Protein AF-A0A4R2FAD6-F1 (afdb_monomer_lite)

Organism: NCBI:txid552357

Foldseek 3Di:
DPPPPPDCPDPVLLQVLLCCCVPVVDDLVVSCVVSVHDSVSNVVSVVQVVCVVVVNDD

InterPro domains:
  IPR002514 Transposase IS3/IS911family [PF01527] (8-56)
  IPR009057 Homedomain-like superfamily [SSF46689] (6-52)

pLDDT: mean 82.79, std 14.07, range [37.44, 92.5]

Sequence (58 aa):
MTKKKGPNFSPEFRLETAQLVVDQGYTNREAAEAMGVGYSTLGKWVKQLREERAGKTP

Radius of gyration: 11.86 Å; chains: 1; bounding box: 37×18×28 Å

Structure (mmCIF, N/CA/C/O backbone):
data_AF-A0A4R2FAD6-F1
#
_entry.id   AF-A0A4R2FAD6-F1
#
loop_
_atom_site.group_PDB
_atom_site.id
_atom_site.type_symbol
_atom_site.label_atom_id
_atom_site.label_alt_id
_atom_site.label_comp_id
_atom_site.label_asym_id
_atom_site.label_entity_id
_atom_site.label_seq_id
_atom_site.pdbx_PDB_ins_code
_atom_site.Cartn_x
_atom_site.Cartn_y
_atom_site.Cartn_z
_atom_site.occupancy
_atom_site.B_iso_or_equiv
_atom_site.auth_seq_id
_atom_site.auth_comp_id
_atom_site.auth_asym_id
_atom_site.auth_atom_id
_atom_site.pdbx_PDB_model_num
ATOM 1 N N . MET A 1 1 ? 26.809 -8.666 7.404 1.00 37.44 1 MET A N 1
ATOM 2 C CA . MET A 1 1 ? 25.743 -9.039 6.447 1.00 37.44 1 MET A CA 1
ATOM 3 C C . MET A 1 1 ? 25.114 -7.768 5.890 1.00 37.44 1 MET A C 1
ATOM 5 O O . MET A 1 1 ? 24.329 -7.130 6.579 1.00 37.44 1 MET A O 1
ATOM 9 N N . THR A 1 2 ? 25.502 -7.332 4.693 1.00 47.69 2 THR A N 1
ATOM 10 C CA . THR A 1 2 ? 24.934 -6.137 4.053 1.00 47.69 2 THR A CA 1
ATOM 11 C C . THR A 1 2 ? 23.546 -6.479 3.515 1.00 47.69 2 THR A C 1
ATOM 13 O O . THR A 1 2 ? 23.389 -7.171 2.511 1.00 47.69 2 THR A O 1
ATOM 16 N N . LYS A 1 3 ? 22.510 -6.061 4.248 1.00 54.34 3 LYS A N 1
ATOM 17 C CA . LYS A 1 3 ? 21.104 -6.254 3.878 1.00 54.34 3 LYS A CA 1
ATOM 18 C C . LYS A 1 3 ? 20.882 -5.491 2.569 1.00 54.34 3 LYS A C 1
ATOM 20 O O . LYS A 1 3 ? 20.855 -4.264 2.588 1.00 54.34 3 LYS A O 1
ATOM 25 N N . LYS A 1 4 ? 20.828 -6.205 1.434 1.00 49.25 4 LYS A N 1
ATOM 26 C CA . LYS A 1 4 ? 20.558 -5.630 0.106 1.00 49.25 4 LYS A CA 1
ATOM 27 C C . LYS A 1 4 ? 19.307 -4.761 0.223 1.00 49.25 4 LYS A C 1
ATOM 29 O O . LYS A 1 4 ? 18.208 -5.277 0.414 1.00 49.25 4 LYS A O 1
ATOM 34 N N . LYS A 1 5 ? 19.507 -3.443 0.201 1.00 55.81 5 LYS A N 1
ATOM 35 C CA . LYS A 1 5 ? 18.443 -2.445 0.233 1.00 55.81 5 LYS A CA 1
ATOM 36 C C . LYS A 1 5 ? 17.707 -2.639 -1.090 1.00 55.81 5 LYS A C 1
ATOM 38 O O . LYS A 1 5 ? 18.293 -2.419 -2.145 1.00 55.81 5 LYS A O 1
ATOM 43 N N . GLY A 1 6 ? 16.513 -3.232 -1.032 1.00 56.97 6 GLY A N 1
ATOM 44 C CA . GLY A 1 6 ? 15.697 -3.482 -2.220 1.00 56.97 6 GLY A CA 1
ATOM 45 C C . GLY A 1 6 ? 15.440 -2.183 -2.995 1.00 56.97 6 GLY A C 1
ATOM 46 O O . GLY A 1 6 ? 15.751 -1.107 -2.477 1.00 56.97 6 GLY A O 1
ATOM 47 N N . PRO A 1 7 ? 14.883 -2.263 -4.216 1.00 58.06 7 PRO A N 1
ATOM 48 C CA . PRO A 1 7 ? 14.522 -1.078 -4.990 1.00 58.06 7 PRO A CA 1
ATOM 49 C C . PRO A 1 7 ? 13.777 -0.085 -4.092 1.00 58.06 7 PRO A C 1
ATOM 51 O O . PRO A 1 7 ? 12.810 -0.441 -3.414 1.00 58.06 7 PRO A O 1
ATOM 54 N N . ASN A 1 8 ? 14.320 1.129 -4.008 1.00 65.69 8 ASN A N 1
ATOM 55 C CA . ASN A 1 8 ? 13.917 2.146 -3.048 1.00 65.69 8 ASN A CA 1
ATOM 56 C C . ASN A 1 8 ? 12.649 2.837 -3.567 1.00 65.69 8 ASN A C 1
ATOM 58 O O . ASN A 1 8 ? 12.696 3.988 -3.984 1.00 65.69 8 ASN A O 1
ATOM 62 N N . PHE A 1 9 ? 11.536 2.100 -3.617 1.00 76.94 9 PHE A N 1
ATOM 63 C CA . PHE A 1 9 ? 10.234 2.679 -3.927 1.00 76.94 9 PHE A CA 1
ATOM 64 C C . PHE A 1 9 ? 9.902 3.734 -2.875 1.00 76.94 9 PHE A C 1
ATOM 66 O O . PHE A 1 9 ? 10.008 3.463 -1.672 1.00 76.94 9 PHE A O 1
ATOM 73 N N . SER A 1 10 ? 9.505 4.921 -3.331 1.00 83.56 10 SER A N 1
ATOM 74 C CA . SER A 1 10 ? 9.108 6.013 -2.449 1.00 83.56 10 SER A CA 1
ATOM 75 C C . SER A 1 10 ? 7.966 5.564 -1.533 1.00 83.56 10 SER A C 1
ATOM 77 O O . SER A 1 10 ? 7.088 4.820 -1.981 1.00 83.56 10 SER A O 1
ATOM 79 N N . PRO A 1 11 ? 7.940 5.991 -0.260 1.00 83.50 11 PRO A N 1
ATOM 80 C CA . PRO A 1 11 ? 6.829 5.698 0.641 1.00 83.50 11 PRO A CA 1
ATOM 81 C C . PRO A 1 11 ? 5.471 6.089 0.046 1.00 83.50 11 PRO A 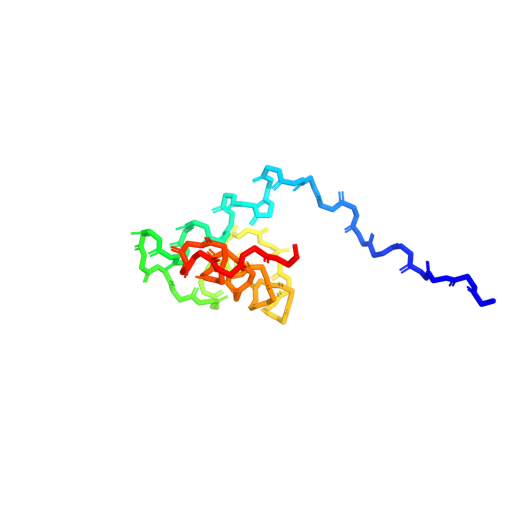C 1
ATOM 83 O O . PRO A 1 11 ? 4.520 5.323 0.180 1.00 83.50 11 PRO A O 1
ATOM 86 N N . GLU A 1 12 ? 5.407 7.210 -0.682 1.00 87.25 12 GLU A N 1
ATOM 87 C CA . GLU A 1 12 ? 4.187 7.665 -1.364 1.00 87.25 12 GLU A CA 1
ATOM 88 C C . GLU A 1 12 ? 3.737 6.668 -2.433 1.00 87.25 12 GLU A C 1
ATOM 90 O O . GLU A 1 12 ? 2.583 6.260 -2.449 1.00 87.25 12 GLU A O 1
ATOM 95 N N . PHE A 1 13 ? 4.665 6.184 -3.262 1.00 88.31 13 PHE A N 1
ATOM 96 C CA . PHE A 1 13 ? 4.372 5.203 -4.308 1.00 88.31 13 PHE A CA 1
ATOM 97 C C . PHE A 1 13 ? 3.868 3.872 -3.732 1.00 88.31 13 PHE A C 1
ATOM 99 O O . PHE A 1 13 ? 2.943 3.249 -4.258 1.00 88.31 13 PHE A O 1
ATOM 106 N N . ARG A 1 14 ? 4.459 3.430 -2.613 1.00 89.00 14 ARG A N 1
ATOM 107 C CA . ARG A 1 14 ? 4.015 2.223 -1.901 1.00 89.00 14 ARG A CA 1
ATOM 108 C C . ARG A 1 14 ? 2.593 2.377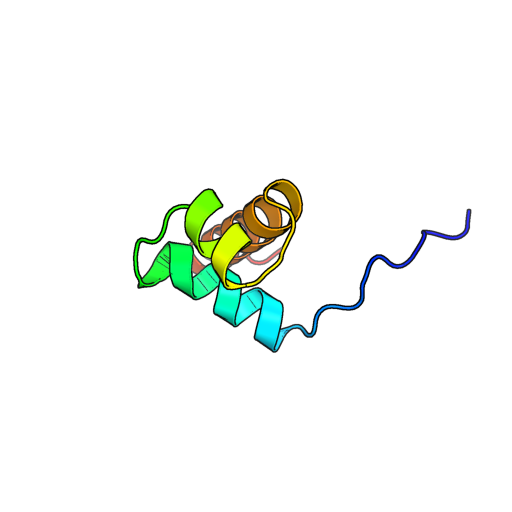 -1.377 1.00 89.00 14 ARG A C 1
ATOM 110 O O . ARG A 1 14 ? 1.809 1.434 -1.488 1.00 89.00 14 ARG A O 1
ATOM 117 N N . LEU A 1 15 ? 2.297 3.539 -0.795 1.00 89.25 15 LEU A N 1
ATOM 118 C CA . LEU A 1 15 ? 0.987 3.866 -0.253 1.00 89.25 15 LEU A CA 1
ATOM 119 C C . LEU A 1 15 ? -0.049 3.935 -1.374 1.00 89.25 15 LEU A C 1
ATOM 121 O O . LEU A 1 15 ? -1.038 3.218 -1.303 1.00 89.25 15 LEU A O 1
ATOM 125 N N . GLU A 1 16 ? 0.224 4.692 -2.436 1.00 90.75 16 GLU A N 1
ATOM 126 C CA . GLU A 1 16 ? -0.657 4.839 -3.597 1.00 90.75 16 GLU A CA 1
ATOM 127 C C . GLU A 1 16 ? -1.006 3.475 -4.207 1.00 90.75 16 GLU A C 1
ATOM 129 O O . GLU A 1 16 ? -2.180 3.130 -4.342 1.00 90.75 16 GLU A O 1
ATOM 134 N N . THR A 1 17 ? 0.000 2.632 -4.461 1.00 92.06 17 THR A N 1
ATOM 135 C CA . THR A 1 17 ? -0.221 1.287 -5.019 1.00 92.06 17 THR A CA 1
ATOM 136 C C . THR A 1 17 ? -1.063 0.411 -4.081 1.00 92.06 17 THR A C 1
ATOM 138 O O . THR A 1 17 ? -1.940 -0.331 -4.525 1.00 92.06 17 THR A O 1
ATOM 141 N N . ALA A 1 18 ? -0.819 0.475 -2.769 1.00 91.25 18 ALA A N 1
ATOM 142 C CA . ALA A 1 18 ? -1.597 -0.282 -1.791 1.00 91.25 18 ALA A CA 1
ATOM 143 C C . ALA A 1 18 ? -3.033 0.257 -1.648 1.00 91.25 18 ALA A C 1
ATOM 145 O O . ALA A 1 18 ? -3.961 -0.531 -1.459 1.00 91.25 18 ALA A O 1
ATOM 146 N N . GLN A 1 19 ? -3.236 1.568 -1.788 1.00 92.06 19 GLN A N 1
ATOM 147 C CA . GLN A 1 19 ? -4.554 2.199 -1.786 1.00 92.06 19 GLN A CA 1
ATOM 148 C C . GLN A 1 19 ? -5.390 1.789 -2.998 1.00 92.06 19 GLN A C 1
ATOM 150 O O . GLN A 1 19 ? -6.584 1.562 -2.839 1.00 92.06 19 GLN A O 1
ATOM 155 N N . LEU A 1 20 ? -4.797 1.579 -4.178 1.00 92.06 20 LEU A N 1
ATOM 156 C CA . LEU A 1 20 ? -5.536 1.033 -5.329 1.00 92.06 20 LEU A CA 1
ATOM 157 C C . LEU A 1 20 ? -6.231 -0.294 -4.984 1.00 92.06 20 LEU A C 1
ATOM 159 O O . LEU A 1 20 ? -7.382 -0.522 -5.346 1.00 92.06 20 LEU A O 1
ATOM 163 N N . VAL A 1 21 ? -5.562 -1.158 -4.223 1.00 91.81 21 VAL A N 1
ATOM 164 C CA . VAL A 1 21 ? -6.134 -2.441 -3.799 1.00 91.81 21 VAL A CA 1
ATOM 165 C C . VAL A 1 21 ? -7.144 -2.268 -2.664 1.00 91.81 21 VAL A C 1
ATOM 167 O O . VAL A 1 21 ? -8.207 -2.885 -2.678 1.00 91.81 21 VAL A O 1
ATOM 170 N N . VAL A 1 22 ? -6.804 -1.482 -1.638 1.00 89.19 22 VAL A N 1
ATOM 171 C CA . VAL A 1 22 ? -7.621 -1.392 -0.417 1.00 89.19 22 VAL A CA 1
ATOM 172 C C . VAL A 1 22 ? -8.835 -0.476 -0.597 1.00 89.19 22 VAL A C 1
ATOM 174 O O . VAL A 1 22 ? -9.910 -0.822 -0.115 1.00 89.19 22 VAL A O 1
ATOM 177 N N . ASP A 1 23 ? -8.668 0.662 -1.272 1.00 88.94 23 ASP A N 1
ATOM 178 C CA . ASP A 1 23 ? -9.711 1.675 -1.481 1.00 88.94 23 ASP A CA 1
ATOM 179 C C . ASP A 1 23 ? -10.463 1.474 -2.791 1.00 88.94 23 ASP A C 1
ATOM 181 O O . ASP A 1 23 ? -11.689 1.529 -2.806 1.00 88.94 23 ASP A O 1
ATOM 185 N N . GLN A 1 24 ? -9.741 1.237 -3.892 1.00 88.44 24 GLN A N 1
ATOM 186 C CA . GLN A 1 24 ? -10.364 1.133 -5.217 1.00 88.44 24 GLN A CA 1
ATOM 187 C C . GLN A 1 24 ? -10.796 -0.295 -5.583 1.00 88.44 24 GLN A C 1
ATOM 189 O O . GLN A 1 24 ? -11.406 -0.501 -6.628 1.00 88.44 24 GLN A O 1
ATOM 194 N N . GLY A 1 25 ? -10.504 -1.284 -4.733 1.00 88.06 25 GLY A N 1
ATOM 195 C CA . GLY A 1 25 ? -10.938 -2.669 -4.926 1.00 88.06 25 GLY A CA 1
ATOM 196 C C . GLY A 1 25 ? -10.212 -3.421 -6.044 1.00 88.06 25 GLY A C 1
ATOM 197 O O . GLY A 1 25 ? -10.676 -4.486 -6.447 1.00 88.06 25 GLY A O 1
ATOM 198 N N . TYR A 1 26 ? -9.078 -2.906 -6.532 1.00 91.50 26 TYR A N 1
ATOM 199 C CA . TYR A 1 26 ? -8.249 -3.623 -7.501 1.00 91.50 26 TYR A CA 1
ATOM 200 C C . TYR A 1 26 ? -7.717 -4.918 -6.897 1.00 91.50 26 TYR A C 1
ATOM 202 O O . TYR A 1 26 ? -7.401 -4.994 -5.706 1.00 91.50 26 TYR A O 1
ATOM 210 N N . THR A 1 27 ? -7.525 -5.940 -7.728 1.00 90.19 27 THR A N 1
ATOM 211 C CA . THR A 1 27 ? -6.797 -7.120 -7.268 1.00 90.19 27 THR A CA 1
ATOM 212 C C . THR A 1 27 ? -5.304 -6.815 -7.137 1.00 90.19 27 THR A C 1
ATOM 214 O O . THR A 1 27 ? -4.734 -6.001 -7.866 1.00 90.19 27 THR A O 1
ATOM 217 N N . ASN A 1 28 ? -4.622 -7.539 -6.243 1.00 89.25 28 ASN A N 1
ATOM 218 C CA . ASN A 1 28 ? -3.162 -7.463 -6.104 1.00 89.25 28 ASN A CA 1
ATOM 219 C C . ASN A 1 28 ? -2.424 -7.710 -7.429 1.00 89.25 28 ASN A C 1
ATOM 221 O O . ASN A 1 28 ? -1.278 -7.304 -7.569 1.00 89.25 28 ASN A O 1
ATOM 225 N N . ARG A 1 29 ? -3.029 -8.429 -8.378 1.00 91.00 29 ARG A N 1
ATOM 226 C CA . ARG A 1 29 ? -2.417 -8.701 -9.678 1.00 91.00 29 ARG A CA 1
ATOM 227 C C . ARG A 1 29 ? -2.557 -7.506 -10.612 1.00 91.00 29 ARG A C 1
ATOM 229 O O . ARG A 1 29 ? -1.556 -7.084 -11.172 1.00 91.00 29 ARG A O 1
ATOM 236 N N . GLU A 1 30 ? -3.753 -6.938 -10.714 1.00 91.12 30 GLU A N 1
ATOM 237 C CA . GLU A 1 30 ? -4.010 -5.771 -11.563 1.00 91.12 30 GLU A CA 1
ATOM 238 C C . GLU A 1 30 ? -3.228 -4.548 -11.091 1.00 91.12 30 GLU A C 1
ATOM 240 O O . GLU A 1 30 ? -2.559 -3.906 -11.890 1.00 91.12 30 GLU A O 1
ATOM 245 N N . ALA A 1 31 ? -3.233 -4.262 -9.788 1.00 91.69 31 ALA A N 1
ATOM 246 C CA . ALA A 1 31 ? -2.469 -3.141 -9.246 1.00 91.69 31 ALA A CA 1
ATOM 247 C C . ALA A 1 31 ? -0.949 -3.357 -9.380 1.00 91.69 31 ALA A C 1
ATOM 249 O O . ALA A 1 31 ? -0.203 -2.400 -9.582 1.00 91.69 31 ALA A O 1
ATOM 250 N N . ALA A 1 32 ? -0.481 -4.609 -9.314 1.00 91.12 32 ALA A N 1
ATOM 251 C CA . ALA A 1 32 ? 0.922 -4.934 -9.547 1.00 91.12 32 ALA A CA 1
ATOM 252 C C . ALA A 1 32 ? 1.330 -4.714 -11.008 1.00 91.12 32 ALA A C 1
ATOM 254 O O . ALA A 1 32 ? 2.382 -4.136 -11.269 1.00 91.12 32 ALA A O 1
ATOM 255 N N . GLU A 1 33 ? 0.491 -5.143 -11.947 1.00 91.19 33 GLU A N 1
ATOM 256 C CA . GLU A 1 33 ? 0.716 -4.977 -13.381 1.00 91.19 33 GLU A CA 1
ATOM 257 C C . GLU A 1 33 ? 0.630 -3.504 -13.801 1.00 91.19 33 GLU A C 1
ATOM 259 O O . GLU A 1 33 ? 1.532 -3.008 -14.470 1.00 91.19 33 GLU A O 1
ATOM 264 N N . ALA A 1 34 ? -0.385 -2.780 -13.318 1.00 88.94 34 ALA A N 1
ATOM 265 C CA . ALA A 1 34 ? -0.595 -1.363 -13.609 1.00 88.94 34 ALA A CA 1
ATOM 266 C C . ALA A 1 34 ? 0.548 -0.474 -13.095 1.00 88.94 34 ALA A C 1
ATOM 268 O O . ALA A 1 34 ? 0.978 0.442 -13.791 1.00 88.94 34 ALA A O 1
ATOM 269 N N . MET A 1 35 ? 1.065 -0.761 -11.896 1.00 89.00 35 MET A N 1
ATOM 270 C CA . MET A 1 35 ? 2.141 0.025 -11.277 1.00 89.00 35 MET A CA 1
ATOM 271 C C . MET A 1 35 ? 3.539 -0.554 -11.545 1.00 89.00 35 MET A C 1
ATOM 273 O O . MET A 1 35 ? 4.533 -0.026 -11.050 1.00 89.00 35 MET A O 1
ATOM 277 N N . GLY A 1 36 ? 3.646 -1.649 -12.304 1.00 89.06 36 GLY A N 1
ATOM 278 C CA . GLY A 1 36 ? 4.926 -2.289 -12.624 1.00 89.06 36 GLY A CA 1
ATOM 279 C C . GLY A 1 36 ? 5.679 -2.828 -11.400 1.00 89.06 36 GLY A C 1
ATOM 280 O O . GLY A 1 36 ? 6.912 -2.852 -11.386 1.00 89.06 36 GLY A O 1
ATOM 281 N N . VAL A 1 37 ? 4.965 -3.250 -10.353 1.00 88.50 37 VAL A N 1
ATOM 282 C CA . VAL A 1 37 ? 5.560 -3.808 -9.129 1.00 88.50 37 VAL A CA 1
ATOM 283 C C . VAL A 1 37 ? 5.405 -5.321 -9.063 1.00 88.50 37 VAL A C 1
ATOM 285 O O . VAL A 1 37 ? 4.464 -5.910 -9.579 1.00 88.50 37 VAL A O 1
ATOM 288 N N . GLY A 1 38 ? 6.326 -5.993 -8.371 1.00 90.44 38 GLY A N 1
ATOM 289 C CA . GLY A 1 38 ? 6.200 -7.431 -8.141 1.00 90.44 38 GLY A CA 1
ATOM 290 C C . GLY A 1 38 ? 4.975 -7.762 -7.281 1.00 90.44 38 GLY A C 1
ATOM 291 O O . GLY A 1 38 ? 4.786 -7.161 -6.223 1.00 90.44 38 GLY A O 1
ATOM 292 N N . TYR A 1 39 ? 4.200 -8.777 -7.669 1.00 90.69 39 TYR A N 1
ATOM 293 C CA . TYR A 1 39 ? 3.010 -9.236 -6.933 1.00 90.69 39 TYR A CA 1
ATOM 294 C C . TYR A 1 39 ? 3.274 -9.452 -5.431 1.00 90.69 39 TYR A C 1
ATOM 296 O O . TYR A 1 39 ? 2.551 -8.952 -4.570 1.00 90.69 39 TYR A O 1
ATOM 304 N N . SER A 1 40 ? 4.372 -10.137 -5.099 1.00 89.12 40 SER A N 1
ATOM 305 C CA . SER A 1 40 ? 4.782 -10.394 -3.712 1.00 89.12 40 SER A CA 1
ATOM 306 C C . SER A 1 40 ? 5.175 -9.123 -2.953 1.00 89.12 40 SER A C 1
ATOM 308 O O . SER A 1 40 ? 5.051 -9.068 -1.730 1.00 89.12 40 SER A O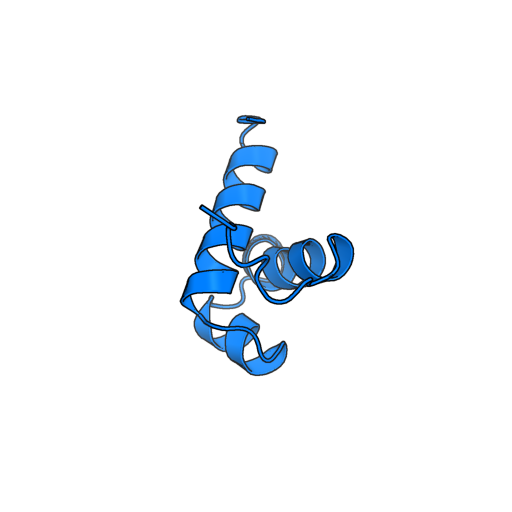 1
ATOM 310 N N . THR A 1 41 ? 5.677 -8.110 -3.661 1.00 89.44 41 THR A N 1
ATOM 311 C CA . THR A 1 41 ? 6.018 -6.803 -3.090 1.00 89.44 41 THR A CA 1
ATOM 312 C C . THR A 1 41 ? 4.745 -6.044 -2.746 1.00 89.44 41 THR A C 1
ATOM 314 O O . THR A 1 41 ? 4.600 -5.594 -1.608 1.00 89.44 41 THR A O 1
ATOM 317 N N . LEU A 1 42 ? 3.792 -5.993 -3.679 1.00 91.44 42 LEU A N 1
ATOM 318 C CA . LEU A 1 42 ? 2.512 -5.339 -3.453 1.00 91.44 42 LEU A CA 1
ATOM 319 C C . LEU A 1 42 ? 1.718 -6.009 -2.329 1.00 91.44 42 LEU A C 1
ATOM 321 O O . LEU A 1 42 ? 1.218 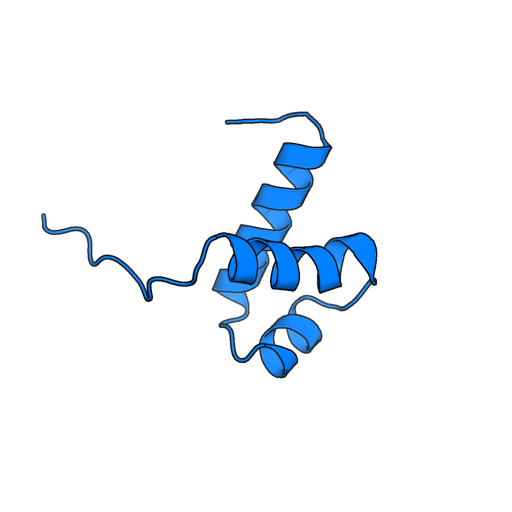-5.325 -1.442 1.00 91.44 42 LEU A O 1
ATOM 325 N N . GLY A 1 43 ? 1.684 -7.343 -2.290 1.00 91.75 43 GLY A N 1
ATOM 326 C CA . GLY A 1 43 ? 1.009 -8.076 -1.218 1.00 91.75 43 GLY A CA 1
ATOM 327 C C . GLY A 1 43 ? 1.503 -7.690 0.183 1.00 91.75 43 GLY A C 1
ATOM 328 O O . GLY A 1 43 ? 0.703 -7.585 1.111 1.00 91.75 43 GLY A O 1
ATOM 329 N N . LYS A 1 44 ? 2.804 -7.401 0.344 1.00 91.12 44 LYS A N 1
ATOM 330 C CA . LYS A 1 44 ? 3.358 -6.908 1.617 1.00 91.12 44 LYS A CA 1
ATOM 331 C C . LYS A 1 44 ? 2.884 -5.495 1.946 1.00 91.12 44 LYS A C 1
ATOM 333 O O . LYS A 1 44 ? 2.575 -5.230 3.101 1.00 91.12 44 LYS A O 1
ATOM 338 N N . TRP A 1 45 ? 2.826 -4.600 0.961 1.00 92.50 45 TRP A N 1
ATOM 339 C CA . TRP A 1 45 ? 2.38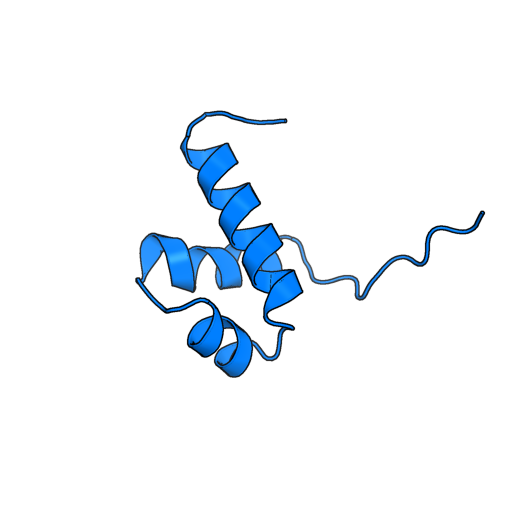0 -3.219 1.171 1.00 92.50 45 TRP A CA 1
ATOM 340 C C . TRP A 1 45 ? 0.889 -3.146 1.489 1.00 92.50 45 TRP A C 1
ATOM 342 O O . TRP A 1 45 ? 0.509 -2.470 2.435 1.00 92.50 45 TRP A O 1
ATOM 352 N N . VAL A 1 46 ? 0.061 -3.910 0.772 1.00 91.88 46 VAL A N 1
ATOM 353 C CA . VAL A 1 46 ? -1.379 -4.028 1.042 1.00 91.88 46 VAL A CA 1
ATOM 354 C C . VAL A 1 46 ? -1.622 -4.577 2.441 1.00 91.88 46 VAL A C 1
ATOM 356 O O . VAL A 1 46 ? -2.468 -4.060 3.167 1.00 91.88 46 VAL A O 1
ATOM 359 N N . LYS A 1 47 ? -0.879 -5.619 2.836 1.00 91.38 47 LYS A N 1
ATOM 360 C CA . LYS A 1 47 ? -0.982 -6.177 4.184 1.00 91.38 47 LYS A CA 1
ATOM 361 C C . LYS A 1 47 ? -0.626 -5.127 5.239 1.00 91.38 47 LYS A C 1
ATOM 363 O O . LYS A 1 47 ? -1.424 -4.917 6.143 1.00 91.38 47 LYS A O 1
ATOM 368 N N . GLN A 1 48 ? 0.504 -4.436 5.073 1.00 89.06 48 GLN A N 1
ATOM 369 C CA . GLN A 1 48 ? 0.923 -3.369 5.983 1.00 89.06 48 GLN A CA 1
ATOM 370 C C . GLN A 1 48 ? -0.145 -2.268 6.087 1.00 89.06 48 GLN A C 1
ATOM 372 O O . GLN A 1 48 ? -0.548 -1.922 7.190 1.00 89.06 48 GLN A O 1
ATOM 377 N N . LEU A 1 49 ? -0.674 -1.788 4.957 1.00 89.75 49 LEU A N 1
ATOM 378 C CA . LEU A 1 49 ? -1.708 -0.750 4.934 1.00 89.75 49 LEU A CA 1
ATOM 379 C C . LEU A 1 49 ? -3.005 -1.202 5.625 1.00 89.75 49 LEU A C 1
ATOM 381 O O . LEU A 1 49 ? -3.665 -0.420 6.307 1.00 89.75 49 LEU A O 1
ATOM 385 N N . ARG A 1 50 ? -3.384 -2.477 5.471 1.00 89.12 50 ARG A N 1
ATOM 386 C CA . ARG A 1 50 ? -4.536 -3.060 6.175 1.00 89.12 50 ARG A CA 1
ATOM 387 C C . ARG A 1 50 ? -4.305 -3.151 7.680 1.00 89.12 50 ARG A C 1
ATOM 389 O O . ARG A 1 50 ? -5.240 -2.902 8.432 1.00 89.12 50 ARG A O 1
ATOM 396 N N . GLU A 1 51 ? -3.100 -3.509 8.112 1.00 89.50 51 GLU A N 1
ATOM 397 C CA . GLU A 1 51 ? -2.733 -3.556 9.532 1.00 89.50 51 GLU A CA 1
ATOM 398 C C . GLU A 1 51 ? -2.743 -2.149 10.149 1.00 89.50 51 GLU A C 1
ATOM 400 O O . GLU A 1 51 ? -3.389 -1.951 11.177 1.00 89.50 51 GLU A O 1
ATOM 405 N N . GLU A 1 52 ? -2.167 -1.156 9.466 1.00 87.62 52 GLU A N 1
ATOM 406 C CA . GLU A 1 52 ? -2.199 0.253 9.882 1.00 87.62 52 GLU A CA 1
ATOM 407 C C . GLU A 1 52 ? -3.641 0.779 10.008 1.00 87.62 52 GLU A C 1
ATOM 409 O O . GLU A 1 52 ? -3.992 1.389 11.017 1.00 87.62 52 GLU A O 1
ATOM 414 N N . ARG A 1 53 ? -4.525 0.467 9.048 1.00 85.12 53 ARG A N 1
ATOM 415 C CA . ARG A 1 53 ? -5.960 0.819 9.126 1.00 85.12 53 ARG A CA 1
ATOM 416 C C . ARG A 1 53 ? -6.724 0.079 10.212 1.00 85.12 53 ARG A C 1
ATOM 418 O O . ARG A 1 53 ? -7.698 0.606 10.739 1.00 85.12 53 ARG A O 1
ATOM 425 N N . ALA A 1 54 ? -6.300 -1.134 10.542 1.00 85.75 54 ALA A N 1
ATOM 426 C CA . ALA A 1 54 ? -6.857 -1.898 11.650 1.00 8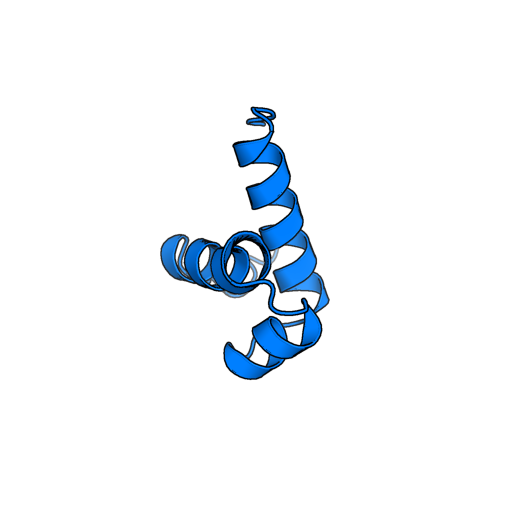5.75 54 ALA A CA 1
ATOM 427 C C . ALA A 1 54 ? -6.348 -1.406 13.020 1.00 85.75 54 ALA A C 1
ATOM 429 O O . ALA A 1 54 ? -6.637 -2.042 14.032 1.00 85.75 54 ALA A O 1
ATOM 430 N N . GLY A 1 55 ? -5.569 -0.316 13.067 1.00 83.50 55 GLY A N 1
ATOM 431 C CA . GLY A 1 55 ? -4.967 0.204 14.295 1.00 83.50 55 GLY A CA 1
ATOM 432 C C . GLY A 1 55 ? -3.820 -0.659 14.823 1.00 83.50 55 GLY A C 1
ATOM 433 O O . GLY A 1 55 ? -3.345 -0.434 15.933 1.00 83.50 55 GLY A O 1
ATOM 434 N N . LYS A 1 56 ? -3.360 -1.645 14.042 1.00 71.31 56 LYS A N 1
ATOM 435 C CA . LYS A 1 56 ? -2.116 -2.376 14.289 1.00 71.31 56 LYS A CA 1
ATOM 436 C C . LYS A 1 56 ? -0.983 -1.620 13.616 1.00 71.31 56 LYS A C 1
ATOM 438 O O . LYS A 1 56 ? -0.455 -2.031 12.586 1.00 71.31 56 LYS A O 1
ATOM 443 N N . THR A 1 57 ? -0.636 -0.483 14.197 1.00 55.66 57 THR A N 1
ATOM 444 C CA . THR A 1 57 ? 0.662 0.132 13.946 1.00 55.66 57 THR A CA 1
ATOM 445 C C . THR A 1 57 ? 1.745 -0.753 14.582 1.00 55.66 57 THR A C 1
ATOM 447 O O . THR A 1 57 ? 1.565 -1.171 15.730 1.00 55.66 57 THR A O 1
ATOM 450 N N . PRO A 1 58 ? 2.810 -1.121 13.846 1.00 55.34 58 PRO A N 1
ATOM 451 C CA . PRO A 1 58 ? 3.946 -1.854 14.404 1.00 55.34 58 PRO A CA 1
ATOM 452 C C . PRO A 1 58 ? 4.729 -1.041 15.443 1.00 55.34 58 PRO A C 1
ATOM 454 O O . PRO A 1 58 ? 4.653 0.209 15.411 1.00 55.34 58 PRO A O 1
#

Secondary structure (DSSP, 8-state):
----------HHHHHHHHHHHHTS---HHHHHHHTT--HHHHHHHHHHHHHHHTT---